Protein AF-Q4RDL8-F1 (afdb_monomer)

pLDDT: mean 78.2, std 13.54, range [37.59, 96.06]

Solvent-accessible surface area (backbone atoms only — not comparable to full-atom values): 6665 Å² total; per-residue (Å²): 136,90,81,83,82,80,75,76,76,77,72,82,77,72,51,70,67,57,50,41,43,45,62,69,71,64,49,72,53,99,45,88,90,49,76,64,83,84,53,62,71,58,53,50,51,51,50,51,52,52,50,52,54,47,60,38,51,72,76,32,67,78,52,30,45,60,54,45,57,52,63,61,48,46,58,57,52,51,50,52,53,50,48,55,53,45,63,70,40,89,67,39,65,60,57,50,48,64,72,67,55,80,64,74,82,82,107

Secondary structure (DSSP, 8-state):
---------------HHHHIIIIIIS---S-SS------HHHHHHHHHHHHHHHHHHHT-HHHHHHHHHHHHHHHHHHHHHHHHHHHHSTTHHHHHHHHHS--GGG-

Radius of gyration: 23.76 Å; Cα contacts (8 Å, |Δi|>4): 22; chains: 1; bounding box: 58×42×65 Å

Structure (mmCIF, N/CA/C/O backbone):
data_AF-Q4RDL8-F1
#
_entry.id   AF-Q4RDL8-F1
#
loop_
_atom_site.group_PDB
_atom_site.id
_atom_site.type_symbol
_atom_site.label_atom_id
_atom_site.label_alt_id
_atom_site.label_comp_id
_atom_site.label_asym_id
_atom_site.label_entity_id
_atom_site.label_seq_id
_atom_site.pdbx_PDB_ins_code
_atom_site.Cartn_x
_atom_site.Cartn_y
_atom_site.Cartn_z
_atom_site.occupancy
_atom_site.B_iso_or_equiv
_atom_site.auth_seq_id
_atom_site.auth_comp_id
_atom_site.auth_asym_id
_atom_site.auth_atom_id
_atom_site.pdbx_PDB_model_num
ATOM 1 N N . THR A 1 1 ? -42.610 -5.778 45.003 1.00 37.59 1 THR A N 1
ATOM 2 C CA . THR A 1 1 ? -42.565 -4.970 43.764 1.00 37.59 1 THR A CA 1
ATOM 3 C C . THR A 1 1 ? -41.780 -5.747 42.722 1.00 37.59 1 THR A C 1
ATOM 5 O O . THR A 1 1 ? -40.587 -5.936 42.896 1.00 37.59 1 THR A O 1
ATOM 8 N N . ASN A 1 2 ? -42.457 -6.298 41.708 1.00 40.72 2 ASN A N 1
ATOM 9 C CA . ASN A 1 2 ? -41.827 -7.064 40.622 1.00 40.72 2 ASN A CA 1
ATOM 10 C C . ASN A 1 2 ? -41.146 -6.104 39.640 1.00 40.72 2 ASN A C 1
ATOM 12 O O . ASN A 1 2 ? -41.813 -5.234 39.086 1.00 40.72 2 ASN A O 1
ATOM 16 N N . VAL A 1 3 ? -39.842 -6.270 39.421 1.00 56.44 3 VAL A N 1
ATOM 17 C CA . VAL A 1 3 ? -39.076 -5.512 38.424 1.00 56.44 3 VAL A CA 1
ATOM 18 C C . VAL A 1 3 ? -38.872 -6.403 37.202 1.00 56.44 3 VAL A C 1
ATOM 20 O O . VAL A 1 3 ? -38.078 -7.339 37.223 1.00 56.44 3 VAL A O 1
ATOM 23 N N . THR A 1 4 ? -39.609 -6.129 36.131 1.00 63.78 4 THR A N 1
ATOM 24 C CA . THR A 1 4 ? -39.428 -6.741 34.810 1.00 63.78 4 THR A CA 1
ATOM 25 C C . THR A 1 4 ? -38.242 -6.068 34.109 1.00 63.78 4 THR A C 1
ATOM 27 O O . THR A 1 4 ? -38.353 -4.941 33.631 1.00 63.78 4 THR A O 1
ATOM 30 N N . MET A 1 5 ? -37.088 -6.742 34.043 1.00 56.94 5 MET A N 1
ATOM 31 C CA . MET A 1 5 ? -35.954 -6.318 33.208 1.00 56.94 5 MET A CA 1
ATOM 32 C C . MET A 1 5 ? -36.303 -6.537 31.731 1.00 56.94 5 MET A C 1
ATOM 34 O O . MET A 1 5 ? -36.261 -7.656 31.226 1.00 56.94 5 MET A O 1
ATOM 38 N N . ASN A 1 6 ? -36.651 -5.459 31.029 1.00 53.47 6 ASN A N 1
ATOM 39 C CA . ASN A 1 6 ? -36.770 -5.462 29.576 1.00 53.47 6 ASN A CA 1
ATOM 40 C C . ASN A 1 6 ? -35.356 -5.439 28.973 1.00 53.47 6 ASN A C 1
ATOM 42 O O . ASN A 1 6 ? -34.728 -4.388 28.863 1.00 53.47 6 ASN A O 1
ATOM 46 N N . GLN A 1 7 ? -34.823 -6.617 28.653 1.00 56.53 7 GLN A N 1
ATOM 47 C CA . GLN A 1 7 ? -33.522 -6.765 28.013 1.00 56.53 7 GLN A CA 1
ATOM 48 C C . GLN A 1 7 ? -33.660 -6.395 26.532 1.00 56.53 7 GLN A C 1
ATOM 50 O O . GLN A 1 7 ? -33.928 -7.242 25.679 1.00 56.53 7 GLN A O 1
ATOM 55 N N . THR A 1 8 ? -33.473 -5.117 26.206 1.00 61.28 8 THR A N 1
ATOM 56 C CA . THR A 1 8 ? -33.208 -4.690 24.832 1.00 61.28 8 THR A CA 1
ATOM 57 C C . THR A 1 8 ?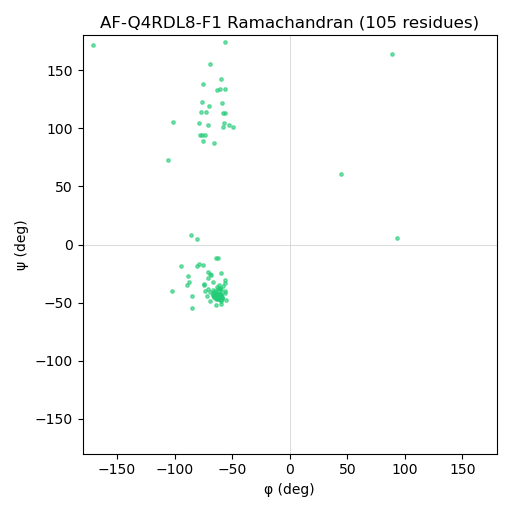 -31.949 -5.416 24.363 1.00 61.28 8 THR A C 1
ATOM 59 O O . THR A 1 8 ? -30.832 -5.063 24.738 1.00 61.28 8 THR A O 1
ATOM 62 N N . ARG A 1 9 ? -32.124 -6.483 23.569 1.00 55.50 9 ARG A N 1
ATOM 63 C CA . ARG A 1 9 ? -31.039 -7.161 22.848 1.00 55.50 9 ARG A CA 1
ATOM 64 C C . ARG A 1 9 ? -30.280 -6.100 22.053 1.00 55.50 9 ARG A C 1
ATOM 66 O O . ARG A 1 9 ? -30.753 -5.661 21.005 1.00 55.50 9 ARG A O 1
ATOM 73 N N . MET A 1 10 ? -29.115 -5.690 22.547 1.00 50.91 10 MET A N 1
ATOM 74 C CA . MET A 1 10 ? -28.149 -4.937 21.758 1.00 50.91 10 MET A CA 1
ATOM 75 C C . MET A 1 10 ? -27.824 -5.789 20.531 1.00 50.91 10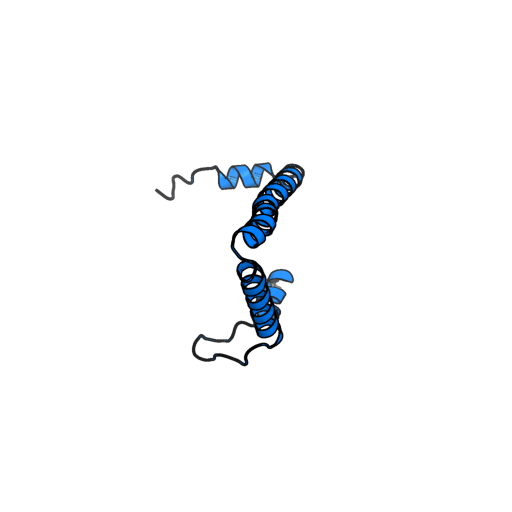 MET A C 1
ATOM 77 O O . MET A 1 10 ? -27.131 -6.800 20.633 1.00 50.91 10 MET A O 1
ATOM 81 N N . ARG A 1 11 ? -28.376 -5.419 19.369 1.00 58.47 11 ARG A N 1
ATOM 82 C CA . ARG A 1 11 ? -27.879 -5.908 18.082 1.00 58.47 11 ARG A CA 1
ATOM 83 C C . ARG A 1 11 ? -26.414 -5.499 18.038 1.00 58.47 11 ARG A C 1
ATOM 85 O O . ARG A 1 11 ? -26.119 -4.308 18.018 1.00 58.47 11 ARG A O 1
ATOM 92 N N . SER A 1 12 ? -25.526 -6.484 18.073 1.00 61.72 12 SER A N 1
ATOM 93 C CA . SER A 1 12 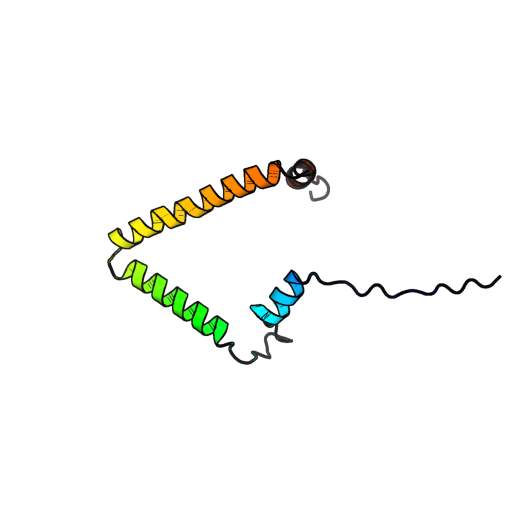? -24.107 -6.329 17.782 1.00 61.72 12 SER A CA 1
ATOM 94 C C . SER A 1 12 ? -23.973 -5.569 16.463 1.00 61.72 12 SER A C 1
ATOM 96 O O . SER A 1 12 ? -24.233 -6.116 15.391 1.00 61.72 12 SER A O 1
ATOM 98 N N . SER A 1 13 ? -23.681 -4.275 16.558 1.00 59.34 13 SER A N 1
ATOM 99 C CA . SER A 1 13 ? -23.560 -3.387 15.410 1.00 59.34 13 SER A CA 1
ATOM 100 C C . SER A 1 13 ? -22.204 -3.652 14.766 1.00 59.34 13 SER A C 1
ATOM 102 O O . SER A 1 13 ? -21.188 -3.123 15.213 1.00 59.34 13 SER A O 1
ATOM 104 N N . SER A 1 14 ? -22.163 -4.524 13.758 1.00 69.38 14 SER A N 1
ATOM 105 C CA . SER A 1 14 ? -20.991 -4.626 12.888 1.00 69.38 14 SER A CA 1
ATOM 106 C C . SER A 1 14 ? -20.783 -3.280 12.200 1.00 69.38 14 SER A C 1
ATOM 108 O O . SER A 1 14 ? -21.735 -2.674 11.699 1.00 69.38 14 SER A O 1
ATOM 110 N N . SER A 1 15 ? -19.541 -2.794 12.172 1.00 82.00 15 SER A N 1
ATOM 111 C CA . SER A 1 15 ? -19.238 -1.537 11.491 1.00 82.00 15 SER A CA 1
ATOM 112 C C . SER A 1 15 ? -19.599 -1.650 10.005 1.00 82.00 15 SER A C 1
ATOM 114 O O . SER A 1 15 ? -19.392 -2.697 9.386 1.00 82.00 15 SER A O 1
ATOM 116 N N . ALA A 1 16 ? -20.124 -0.573 9.413 1.00 82.38 16 ALA A N 1
ATOM 117 C CA . ALA A 1 16 ? -20.497 -0.563 7.996 1.00 82.38 16 ALA A CA 1
ATOM 118 C C . ALA A 1 16 ? -19.313 -0.937 7.082 1.00 82.38 16 ALA A C 1
ATOM 120 O O . ALA A 1 16 ? -19.510 -1.571 6.048 1.00 82.38 16 ALA A O 1
ATOM 121 N N . ALA A 1 17 ? -18.082 -0.609 7.496 1.00 84.19 17 ALA A N 1
ATOM 122 C CA . ALA A 1 17 ? -16.860 -1.009 6.806 1.00 84.19 17 ALA A CA 1
ATOM 123 C C . ALA A 1 17 ? -16.629 -2.528 6.868 1.00 84.19 17 ALA A C 1
ATOM 125 O O . ALA A 1 17 ? -16.301 -3.136 5.853 1.00 84.19 17 ALA A O 1
ATOM 126 N N . THR A 1 18 ? -16.847 -3.147 8.031 1.00 80.81 18 THR A N 1
ATOM 127 C CA . THR A 1 18 ? -16.722 -4.600 8.221 1.00 80.81 18 THR A CA 1
ATOM 128 C C . THR A 1 18 ? -17.753 -5.358 7.383 1.00 80.81 18 THR A C 1
ATOM 130 O O . THR A 1 18 ? -17.392 -6.274 6.649 1.00 80.81 18 THR A O 1
ATOM 133 N N . GLU A 1 19 ? -19.016 -4.926 7.408 1.00 81.44 19 GLU A N 1
ATOM 134 C CA . GLU A 1 19 ? -20.087 -5.528 6.601 1.00 81.44 19 GLU A CA 1
ATOM 135 C C . GLU A 1 19 ? -19.835 -5.360 5.097 1.00 81.44 19 GLU A C 1
ATOM 137 O O . GLU A 1 19 ? -20.010 -6.301 4.320 1.00 81.44 19 GLU A O 1
ATOM 142 N N . PHE A 1 20 ? -19.366 -4.184 4.671 1.00 81.69 20 PHE A N 1
ATOM 143 C CA . PHE A 1 20 ? -18.997 -3.935 3.280 1.00 81.69 20 PHE A CA 1
ATOM 144 C C . PHE A 1 20 ? -17.817 -4.809 2.838 1.00 81.69 20 PHE A C 1
ATOM 146 O O . PHE A 1 20 ? -17.879 -5.448 1.787 1.00 81.69 20 PHE A O 1
ATOM 153 N N . TRP A 1 21 ? -16.768 -4.909 3.651 1.00 80.19 21 TRP A N 1
ATOM 154 C CA . TRP A 1 21 ? -15.621 -5.764 3.358 1.00 80.19 21 TRP A CA 1
ATOM 155 C C . TRP A 1 21 ? -16.039 -7.234 3.224 1.00 80.19 21 TRP A C 1
ATOM 157 O O . TRP A 1 21 ? -15.762 -7.874 2.210 1.00 80.19 21 TRP A O 1
ATOM 167 N N . GLN A 1 22 ? -16.779 -7.760 4.202 1.00 76.44 22 GLN A N 1
ATOM 168 C CA . GLN A 1 22 ? -17.144 -9.177 4.253 1.00 76.44 22 GLN A CA 1
ATOM 169 C C . GLN A 1 22 ? -18.183 -9.570 3.200 1.00 76.44 22 GLN A C 1
ATOM 171 O O . GLN A 1 22 ? -18.025 -10.593 2.533 1.00 76.44 22 GLN A O 1
ATOM 176 N N . ARG A 1 23 ? -19.239 -8.768 3.019 1.00 71.25 23 ARG A N 1
ATOM 177 C CA . ARG A 1 23 ? -20.344 -9.113 2.112 1.00 71.25 23 ARG A CA 1
ATOM 178 C C . ARG A 1 23 ? -20.130 -8.633 0.687 1.00 71.25 23 ARG A C 1
ATOM 180 O O . ARG A 1 23 ? -20.570 -9.301 -0.242 1.00 71.25 23 ARG A O 1
ATOM 187 N N . ARG A 1 24 ? -19.497 -7.470 0.498 1.00 70.75 24 ARG A N 1
ATOM 188 C CA . ARG A 1 24 ? -19.389 -6.829 -0.822 1.00 70.75 24 ARG A CA 1
ATOM 189 C C . ARG A 1 24 ? -18.029 -7.019 -1.472 1.00 70.75 24 ARG A C 1
ATOM 191 O O . ARG A 1 24 ? -17.993 -7.231 -2.678 1.00 70.75 24 ARG A O 1
ATOM 198 N N . MET A 1 25 ? -16.928 -6.941 -0.726 1.00 72.56 25 MET A N 1
ATOM 199 C CA . MET A 1 25 ? -15.591 -7.125 -1.303 1.00 72.56 25 MET A CA 1
ATOM 200 C C . MET A 1 25 ? -15.208 -8.603 -1.365 1.00 72.56 25 MET A C 1
ATOM 202 O O . MET A 1 25 ? -14.936 -9.101 -2.456 1.00 72.56 25 MET A O 1
ATOM 206 N N . LEU A 1 26 ? -15.258 -9.310 -0.234 1.00 69.56 26 LEU A N 1
ATOM 207 C CA . LEU A 1 26 ? -14.815 -10.705 -0.143 1.00 69.56 26 LEU A CA 1
ATOM 208 C C . LEU A 1 26 ? -15.918 -11.712 -0.469 1.00 69.56 26 LEU A C 1
ATOM 210 O O . LEU A 1 26 ? -15.600 -12.792 -0.948 1.00 69.56 26 LEU A O 1
ATOM 214 N N . SER A 1 27 ? -17.191 -11.358 -0.253 1.00 64.88 27 SER A N 1
ATOM 215 C CA . SER A 1 27 ? -18.341 -12.258 -0.429 1.00 64.88 27 SER A CA 1
ATOM 216 C C . SER A 1 27 ? -18.069 -13.637 0.178 1.00 64.88 27 SER A C 1
ATOM 218 O O . SER A 1 27 ? -18.030 -14.643 -0.531 1.00 64.88 27 SER A O 1
ATOM 220 N N . MET A 1 28 ? -17.822 -13.661 1.489 1.00 59.50 28 MET A N 1
ATOM 221 C CA . MET A 1 28 ? -17.454 -14.880 2.206 1.00 59.50 28 MET A CA 1
ATOM 222 C C . MET A 1 28 ? -18.526 -15.963 2.008 1.00 59.50 28 MET A C 1
ATOM 224 O O . MET A 1 28 ? -19.665 -15.797 2.446 1.00 59.50 28 MET A O 1
ATOM 228 N N . SER A 1 29 ? -18.166 -17.039 1.303 1.00 61.56 29 SER A N 1
ATOM 229 C CA . SER A 1 29 ? -19.014 -18.226 1.174 1.00 61.56 29 SER A CA 1
ATOM 230 C C . SER A 1 29 ? -19.089 -18.960 2.514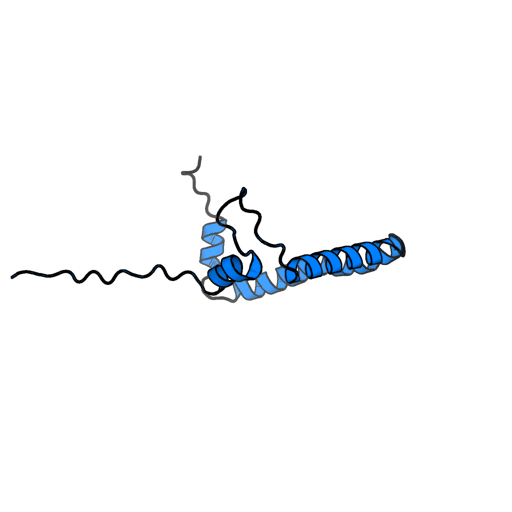 1.00 61.56 29 SER A C 1
ATOM 232 O O . SER A 1 29 ? -18.185 -18.839 3.343 1.00 61.56 29 SER A O 1
ATOM 234 N N . GLY A 1 30 ? -20.161 -19.722 2.734 1.00 60.53 30 GLY A N 1
ATOM 235 C CA . GLY A 1 30 ? -20.404 -20.462 3.977 1.00 60.53 30 GLY A CA 1
ATOM 236 C C . GLY A 1 30 ? -19.352 -21.532 4.309 1.00 60.53 30 GLY A C 1
ATOM 237 O O . GLY A 1 30 ? -19.334 -22.009 5.440 1.00 60.53 30 GLY A O 1
ATOM 238 N N . GLY A 1 31 ? -18.459 -21.881 3.373 1.00 65.69 31 GLY A N 1
ATOM 239 C CA . GLY A 1 31 ? -17.351 -22.819 3.578 1.00 65.69 31 GLY A CA 1
ATOM 240 C C . GLY A 1 31 ? -16.356 -22.855 2.408 1.00 65.69 31 GLY A C 1
ATOM 241 O O . GLY A 1 31 ? -16.603 -22.268 1.357 1.00 65.69 31 GLY A O 1
ATOM 242 N N . ILE A 1 32 ? -15.227 -23.555 2.592 1.00 60.28 32 ILE A N 1
ATOM 243 C CA . ILE A 1 32 ? -14.205 -23.807 1.546 1.00 60.28 32 ILE A CA 1
ATOM 244 C C . ILE A 1 32 ? -14.719 -24.792 0.477 1.00 60.28 32 ILE A C 1
ATOM 246 O O . ILE A 1 32 ? -14.248 -24.767 -0.657 1.00 60.28 32 ILE A O 1
ATOM 250 N N . GLU A 1 33 ? -15.700 -25.630 0.824 1.00 63.06 33 GLU A N 1
ATOM 251 C CA . GLU A 1 33 ? -16.305 -26.629 -0.073 1.00 63.06 33 GLU A CA 1
ATOM 252 C C . GLU A 1 33 ? -17.358 -26.029 -1.023 1.00 63.06 33 GLU A C 1
ATOM 254 O O . GLU A 1 33 ? -17.646 -26.596 -2.072 1.00 63.06 33 GLU A O 1
ATOM 259 N N . GLU A 1 34 ? -17.875 -24.840 -0.706 1.00 61.16 34 GLU A N 1
ATOM 260 C CA . GLU A 1 34 ? -18.822 -24.077 -1.525 1.00 61.16 34 GLU A CA 1
ATOM 261 C C . GLU A 1 34 ? -18.069 -22.908 -2.173 1.00 61.16 34 GLU A C 1
ATOM 263 O O . GLU A 1 34 ? -18.200 -21.746 -1.777 1.00 61.16 34 GLU A O 1
ATOM 268 N N . LEU A 1 35 ? -17.220 -23.204 -3.160 1.00 59.78 35 LEU A N 1
ATOM 269 C CA . LEU A 1 35 ? -16.629 -22.181 -4.025 1.00 59.78 35 LEU A CA 1
ATOM 270 C C . LEU A 1 35 ? -17.761 -21.555 -4.852 1.00 59.78 35 LEU A C 1
ATOM 272 O O . LEU A 1 35 ? -18.089 -22.019 -5.942 1.00 59.78 35 LEU A O 1
ATOM 276 N N . GLY A 1 36 ? -18.402 -20.527 -4.294 1.00 66.62 36 GLY A N 1
ATOM 277 C CA . GLY A 1 36 ? -19.452 -19.770 -4.968 1.00 66.62 36 GLY A CA 1
ATOM 278 C C . GLY A 1 36 ? -18.981 -19.178 -6.305 1.00 66.62 36 GLY A C 1
ATOM 279 O O . GLY A 1 36 ? -17.807 -19.233 -6.674 1.00 66.62 36 GLY A O 1
ATOM 280 N N . SER A 1 37 ? -19.903 -18.567 -7.052 1.00 68.00 37 SER A N 1
ATOM 281 C CA . SER A 1 37 ? -19.613 -18.010 -8.380 1.00 68.00 37 SER A CA 1
ATOM 282 C C . SER A 1 37 ? -18.460 -16.995 -8.364 1.00 68.00 37 SER A C 1
ATOM 284 O O . SER A 1 37 ? -18.465 -16.059 -7.558 1.00 68.00 37 SER A O 1
ATOM 286 N N . VAL A 1 38 ? -17.521 -17.118 -9.310 1.00 74.00 38 VAL A N 1
ATOM 287 C CA . VAL A 1 38 ? -16.423 -16.156 -9.495 1.00 74.00 38 VAL A CA 1
ATOM 288 C C . VAL A 1 38 ? -16.994 -14.764 -9.765 1.00 74.00 38 VAL A C 1
ATOM 290 O O . VAL A 1 38 ? -17.738 -14.544 -10.721 1.00 74.00 38 VAL A O 1
ATOM 293 N N . ARG A 1 39 ? -16.632 -13.796 -8.917 1.00 76.88 39 ARG A N 1
ATOM 294 C CA . ARG A 1 39 ? -17.063 -12.404 -9.069 1.00 76.88 39 ARG A CA 1
ATOM 295 C C . ARG A 1 39 ? -16.255 -11.731 -10.171 1.00 76.88 39 ARG A C 1
ATOM 297 O O . ARG A 1 39 ? -15.061 -11.481 -10.007 1.00 76.88 39 ARG A O 1
ATOM 304 N N . TRP A 1 40 ? -16.924 -11.370 -11.260 1.00 82.81 40 TRP A N 1
ATOM 305 C CA . TRP A 1 40 ? -16.308 -10.709 -12.413 1.00 82.81 40 TRP A CA 1
ATOM 306 C C . TRP A 1 40 ? -15.571 -9.409 -12.061 1.00 82.81 40 TRP A C 1
ATOM 308 O O . TRP A 1 40 ? -14.526 -9.142 -12.639 1.00 82.81 40 TRP A O 1
ATOM 318 N N . GLU A 1 41 ? -16.035 -8.644 -11.068 1.00 85.31 41 GLU A N 1
ATOM 319 C CA . GLU A 1 41 ? -15.344 -7.430 -10.593 1.00 85.31 41 GLU A CA 1
ATOM 320 C C . GLU A 1 41 ? -13.935 -7.732 -10.046 1.00 85.31 41 GLU A C 1
ATOM 322 O O . GLU A 1 41 ? -12.976 -7.027 -10.361 1.00 85.31 41 GLU A O 1
ATOM 327 N N . LEU A 1 42 ? -13.791 -8.807 -9.261 1.00 87.25 42 LEU A N 1
ATOM 328 C CA . LEU A 1 42 ? -12.502 -9.234 -8.707 1.00 87.25 42 LEU A CA 1
ATOM 329 C C . LEU A 1 42 ? -11.615 -9.858 -9.787 1.00 87.25 42 LEU A C 1
ATOM 331 O O . LEU A 1 42 ? -10.419 -9.583 -9.827 1.00 87.25 42 LEU A O 1
ATOM 335 N N . ALA A 1 43 ? -12.202 -10.651 -10.687 1.00 88.31 43 ALA A N 1
ATOM 336 C CA . ALA A 1 43 ? -11.489 -11.237 -11.821 1.00 88.31 43 ALA A CA 1
ATOM 337 C C . ALA A 1 43 ? -10.924 -10.156 -12.761 1.00 88.31 43 ALA A C 1
ATOM 339 O O . ALA A 1 43 ? -9.769 -10.242 -13.172 1.00 88.31 43 ALA A O 1
ATOM 340 N N . LEU A 1 44 ? -11.698 -9.104 -13.050 1.00 89.50 44 LEU A N 1
ATOM 341 C CA . LEU A 1 44 ? -11.241 -7.959 -13.840 1.00 89.50 44 LEU A CA 1
ATOM 342 C C . LEU A 1 44 ? -10.151 -7.162 -13.116 1.00 89.50 44 LEU A C 1
ATOM 344 O O . LEU A 1 44 ? -9.163 -6.785 -13.74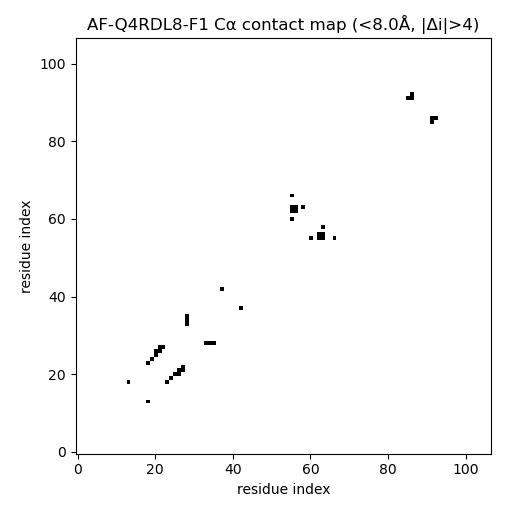1 1.00 89.50 44 LEU A O 1
ATOM 348 N N . CYS A 1 45 ? -10.295 -6.942 -11.806 1.00 91.44 45 CYS A N 1
ATOM 349 C CA . CYS A 1 45 ? -9.262 -6.301 -10.989 1.00 91.44 45 CYS A CA 1
ATOM 350 C C . CYS A 1 45 ? -7.940 -7.088 -11.034 1.00 91.44 45 CYS A C 1
ATOM 352 O O . CYS A 1 45 ? -6.872 -6.516 -11.264 1.00 91.44 45 CYS A O 1
ATOM 354 N N . LEU A 1 46 ? -8.019 -8.413 -10.893 1.00 90.75 46 LEU A N 1
ATOM 355 C CA . LEU A 1 46 ? -6.865 -9.302 -10.978 1.00 90.75 46 LEU A CA 1
ATOM 356 C C . LEU A 1 46 ? -6.218 -9.251 -12.367 1.00 90.75 46 LEU A C 1
ATOM 358 O O . LEU A 1 46 ? -5.003 -9.093 -12.471 1.00 90.75 46 LEU A O 1
ATOM 362 N N . LEU A 1 47 ? -7.023 -9.333 -13.430 1.00 93.88 47 LEU A N 1
ATOM 363 C CA . LEU A 1 47 ? -6.543 -9.246 -14.807 1.00 93.88 47 LEU A CA 1
ATOM 364 C C . LEU A 1 47 ? -5.843 -7.906 -15.065 1.00 93.88 47 LEU A C 1
ATOM 366 O O . LEU A 1 47 ? -4.759 -7.886 -15.643 1.00 93.88 47 LEU A O 1
ATOM 370 N N . ALA A 1 48 ? -6.405 -6.796 -14.583 1.00 94.19 48 ALA A N 1
ATOM 371 C CA . ALA A 1 48 ? -5.790 -5.477 -14.698 1.00 94.19 48 ALA A CA 1
ATOM 372 C C . ALA A 1 48 ? -4.437 -5.397 -13.968 1.00 94.19 48 ALA A C 1
ATOM 374 O O . ALA A 1 48 ? -3.467 -4.883 -14.529 1.00 94.19 48 ALA A O 1
ATOM 375 N N . CYS A 1 49 ? -4.343 -5.946 -12.751 1.00 92.44 49 CYS A N 1
ATOM 376 C CA . CYS A 1 49 ? -3.084 -6.032 -12.007 1.00 92.44 49 CYS A CA 1
ATOM 377 C C . CYS A 1 49 ? -2.031 -6.836 -12.784 1.00 92.44 49 CYS A C 1
ATOM 379 O O . CYS A 1 49 ? -0.895 -6.391 -12.948 1.00 92.44 49 CYS A O 1
ATOM 381 N N . TRP A 1 50 ? -2.432 -7.978 -13.342 1.00 93.12 50 TRP A N 1
ATOM 382 C CA . TRP A 1 50 ? -1.553 -8.847 -14.117 1.00 93.12 50 TRP A CA 1
ATOM 383 C C . TRP A 1 50 ? -1.031 -8.163 -15.386 1.00 93.12 50 TRP A C 1
ATOM 385 O O . TRP A 1 50 ? 0.165 -8.205 -15.677 1.00 93.12 50 TRP A O 1
ATOM 395 N N . VAL A 1 51 ? -1.908 -7.448 -16.096 1.00 92.19 51 VAL A N 1
ATOM 396 C CA . VAL A 1 51 ? -1.552 -6.628 -17.261 1.00 92.19 51 VAL A CA 1
ATOM 397 C C . VAL A 1 51 ? -0.570 -5.515 -16.878 1.00 92.19 51 VAL A C 1
ATOM 399 O O . VAL A 1 51 ? 0.418 -5.306 -17.581 1.00 92.19 51 VAL A O 1
ATOM 402 N N . PHE A 1 52 ? -0.775 -4.830 -15.750 1.00 88.38 52 PHE A N 1
ATOM 403 C CA . PHE A 1 52 ? 0.148 -3.799 -15.261 1.00 88.38 52 PHE A CA 1
ATOM 404 C C . PHE A 1 52 ? 1.536 -4.367 -14.917 1.00 88.38 52 PHE A C 1
ATOM 406 O O . PHE A 1 52 ? 2.561 -3.788 -15.295 1.00 88.38 52 PHE A O 1
ATOM 413 N N . CYS A 1 53 ? 1.589 -5.523 -14.250 1.00 87.06 53 CYS A N 1
ATOM 414 C CA . CYS A 1 53 ? 2.839 -6.234 -13.975 1.00 87.06 53 CYS A CA 1
ATOM 415 C C . CYS A 1 53 ? 3.553 -6.637 -15.270 1.00 87.06 53 CYS A C 1
ATOM 417 O O . CYS A 1 53 ? 4.754 -6.402 -15.410 1.00 87.06 53 CYS A O 1
ATOM 419 N N . TYR A 1 54 ? 2.815 -7.175 -16.242 1.00 87.50 54 TYR A N 1
ATOM 420 C CA . TYR A 1 54 ? 3.366 -7.523 -17.547 1.00 87.50 54 TYR A CA 1
ATOM 421 C C . TYR A 1 54 ? 3.951 -6.294 -18.256 1.00 87.50 54 TYR A C 1
ATOM 423 O O . TYR A 1 54 ? 5.110 -6.319 -18.670 1.00 87.50 54 TYR A O 1
ATOM 431 N N . PHE A 1 55 ? 3.214 -5.180 -18.316 1.00 84.75 55 PHE A N 1
ATOM 432 C CA . PHE A 1 55 ? 3.706 -3.933 -18.910 1.00 84.75 55 PHE A CA 1
ATOM 433 C C . PHE A 1 55 ? 4.938 -3.363 -18.200 1.00 84.75 55 PHE A C 1
ATOM 435 O O . PHE A 1 55 ? 5.821 -2.814 -18.863 1.00 84.75 55 PHE A O 1
ATOM 442 N N . SER A 1 56 ? 5.023 -3.518 -16.877 1.00 81.25 56 SER A N 1
ATOM 443 C CA . SER A 1 56 ? 6.184 -3.081 -16.094 1.00 81.25 56 SER A CA 1
ATOM 444 C C . SER A 1 56 ? 7.450 -3.828 -16.519 1.00 81.25 56 SER A C 1
ATOM 446 O O . SER A 1 56 ? 8.512 -3.220 -16.647 1.00 81.25 56 SER A O 1
ATOM 448 N N . ILE A 1 57 ? 7.330 -5.123 -16.818 1.00 82.19 57 ILE A N 1
ATOM 449 C CA . ILE A 1 57 ? 8.460 -5.994 -17.162 1.00 82.19 57 ILE A CA 1
ATOM 450 C C . ILE A 1 57 ? 8.781 -5.963 -18.666 1.00 82.19 57 ILE A C 1
ATOM 452 O O . ILE A 1 57 ? 9.950 -6.056 -19.038 1.00 82.19 57 ILE A O 1
ATOM 456 N N . TRP A 1 58 ? 7.785 -5.788 -19.543 1.00 78.44 58 TRP A N 1
ATOM 457 C CA . TRP A 1 58 ? 7.930 -5.964 -20.997 1.00 78.44 58 TRP A CA 1
ATOM 458 C C . TRP A 1 58 ? 8.958 -5.017 -21.644 1.00 78.44 58 TRP A C 1
ATOM 460 O O . TRP A 1 58 ? 9.730 -5.434 -22.504 1.00 78.44 58 TRP A O 1
ATOM 470 N N . LYS A 1 59 ? 9.059 -3.758 -21.191 1.00 67.75 59 LYS A N 1
ATOM 471 C CA . LYS A 1 59 ? 10.100 -2.810 -21.658 1.00 67.75 59 LYS A CA 1
ATOM 472 C C . LYS A 1 59 ? 11.473 -3.001 -20.987 1.00 67.75 59 LYS A C 1
ATOM 474 O O . LYS A 1 59 ? 12.395 -2.223 -21.235 1.00 67.75 59 LYS A O 1
ATOM 479 N N . GLY A 1 60 ? 11.620 -4.028 -20.151 1.00 73.38 60 GLY A N 1
ATOM 480 C CA . GLY A 1 60 ? 12.837 -4.379 -19.427 1.00 73.38 60 GLY A CA 1
ATOM 481 C C . GLY A 1 60 ? 12.978 -3.696 -18.063 1.00 73.38 60 GLY A C 1
ATOM 482 O O . GLY A 1 60 ? 12.353 -2.677 -17.753 1.00 73.38 60 GLY A O 1
ATOM 483 N N . VAL A 1 61 ? 13.887 -4.237 -17.247 1.00 70.38 61 VAL A N 1
ATOM 484 C CA . VAL A 1 61 ? 14.133 -3.817 -15.853 1.00 70.38 61 VAL A CA 1
ATOM 485 C C . VAL A 1 61 ? 14.546 -2.348 -15.703 1.00 70.38 61 VAL A C 1
ATOM 487 O O . VAL A 1 61 ? 14.291 -1.746 -14.666 1.00 70.38 61 VAL A O 1
ATOM 490 N N . ARG A 1 62 ? 15.119 -1.719 -16.740 1.00 71.56 62 ARG A N 1
ATOM 491 C CA . ARG A 1 62 ? 15.472 -0.284 -16.709 1.00 71.56 62 ARG A CA 1
ATOM 492 C C . ARG A 1 62 ? 14.251 0.639 -16.746 1.00 71.56 62 ARG A C 1
ATOM 494 O O . ARG A 1 62 ? 14.325 1.755 -16.232 1.00 71.56 62 ARG A O 1
ATOM 501 N N . SER A 1 63 ? 13.152 0.205 -17.369 1.00 72.25 63 SER A N 1
ATOM 502 C CA . SER A 1 63 ? 11.882 0.943 -17.372 1.00 72.25 63 SER A CA 1
ATOM 503 C C . SER A 1 63 ? 11.072 0.619 -16.119 1.00 72.25 63 SER A C 1
ATOM 505 O O . SER A 1 63 ? 10.608 1.540 -15.450 1.00 72.25 63 SER A O 1
ATOM 507 N N . SER A 1 64 ? 10.991 -0.669 -15.750 1.00 80.44 64 SER A N 1
ATOM 508 C CA . SER A 1 64 ? 10.362 -1.113 -14.497 1.00 80.44 64 SER A CA 1
ATOM 509 C C . SER A 1 64 ? 10.986 -0.439 -13.277 1.00 80.44 64 SER A C 1
ATOM 511 O O . SER A 1 64 ? 10.270 -0.030 -12.373 1.00 80.44 64 SER A O 1
ATOM 513 N N . GLY A 1 65 ? 12.315 -0.278 -13.271 1.00 80.81 65 GLY A N 1
ATOM 514 C CA . GLY A 1 65 ? 13.054 0.366 -12.189 1.00 80.81 65 GLY A CA 1
ATOM 515 C C . GLY A 1 65 ? 12.613 1.808 -11.953 1.00 80.81 65 GLY A C 1
ATOM 516 O O . GLY A 1 65 ? 12.380 2.179 -10.811 1.00 80.81 65 GLY A O 1
ATOM 517 N N . LYS A 1 66 ? 12.397 2.608 -13.011 1.00 80.00 66 LYS A N 1
ATOM 518 C CA . LYS A 1 66 ? 11.911 3.997 -12.870 1.00 80.00 66 LYS A CA 1
ATOM 519 C C . LYS A 1 66 ? 10.558 4.075 -12.165 1.00 80.00 66 LYS A C 1
ATOM 521 O O . LYS A 1 66 ? 10.387 4.906 -11.280 1.00 80.00 66 LYS A O 1
ATOM 526 N N . VAL A 1 67 ? 9.621 3.205 -12.543 1.00 82.56 67 VAL A N 1
ATOM 527 C CA . VAL A 1 67 ? 8.297 3.139 -11.904 1.00 82.56 67 VAL A CA 1
ATOM 528 C C . VAL A 1 67 ? 8.421 2.607 -10.476 1.00 82.56 67 VAL A C 1
ATOM 530 O O . VAL A 1 67 ? 7.817 3.163 -9.563 1.00 82.56 67 VAL A O 1
ATOM 533 N N . ALA A 1 68 ? 9.270 1.598 -10.264 1.00 85.94 68 ALA A N 1
ATOM 534 C CA . ALA A 1 68 ? 9.527 1.020 -8.952 1.00 85.94 68 ALA A CA 1
ATOM 535 C C . ALA A 1 68 ? 10.117 2.034 -7.964 1.00 85.94 68 ALA A C 1
ATOM 537 O O . ALA A 1 68 ? 9.720 2.036 -6.806 1.00 85.94 68 ALA A O 1
ATOM 538 N N . TYR A 1 69 ? 11.009 2.934 -8.399 1.00 86.50 69 TYR A N 1
ATOM 539 C CA . TYR A 1 69 ? 11.524 4.005 -7.536 1.00 86.50 69 TYR A CA 1
ATOM 540 C C . TYR A 1 69 ? 10.397 4.907 -7.024 1.00 86.50 69 TYR A C 1
ATOM 542 O O . TYR A 1 69 ? 10.391 5.279 -5.854 1.00 86.50 69 TYR A O 1
ATOM 550 N N . PHE A 1 70 ? 9.406 5.210 -7.864 1.00 86.69 70 PHE A N 1
ATOM 551 C CA . PHE A 1 70 ? 8.241 5.982 -7.442 1.00 86.69 70 PHE A CA 1
ATOM 552 C C . PHE A 1 70 ? 7.353 5.191 -6.469 1.00 86.69 70 PHE A C 1
ATOM 554 O O . PHE A 1 70 ? 7.019 5.691 -5.394 1.00 86.69 70 PHE A O 1
ATOM 561 N N . THR A 1 71 ? 7.017 3.937 -6.796 1.00 87.88 71 THR A N 1
ATOM 562 C CA . THR A 1 71 ? 6.176 3.097 -5.926 1.00 87.88 71 THR A CA 1
ATOM 563 C C . THR A 1 71 ? 6.867 2.702 -4.627 1.00 87.88 71 THR A C 1
ATOM 565 O O . THR A 1 71 ? 6.179 2.457 -3.650 1.00 87.88 71 THR A O 1
ATOM 568 N N . ALA A 1 72 ? 8.199 2.639 -4.586 1.00 90.44 72 ALA A N 1
ATOM 569 C CA . ALA A 1 72 ? 8.959 2.379 -3.367 1.00 90.44 72 ALA A CA 1
ATOM 570 C C . ALA A 1 72 ? 8.977 3.603 -2.446 1.00 90.44 72 ALA A C 1
ATOM 572 O O . ALA A 1 72 ? 8.913 3.442 -1.235 1.00 90.44 72 ALA A O 1
ATOM 573 N N . MET A 1 73 ? 9.009 4.819 -3.000 1.00 92.88 73 MET A N 1
ATOM 574 C CA . MET A 1 73 ? 8.970 6.062 -2.218 1.00 92.88 73 MET A CA 1
ATOM 575 C C . MET A 1 73 ? 7.573 6.363 -1.661 1.00 92.88 73 MET A C 1
ATOM 577 O O . MET A 1 73 ? 7.447 6.899 -0.561 1.00 92.88 73 MET A O 1
ATOM 581 N N . PHE A 1 74 ? 6.518 6.000 -2.394 1.00 94.00 74 PHE A N 1
ATOM 582 C CA . PHE A 1 74 ? 5.136 6.297 -2.016 1.00 94.00 74 PHE A CA 1
ATOM 583 C C . PHE A 1 74 ? 4.735 5.788 -0.611 1.00 94.00 74 PHE A C 1
ATOM 585 O O . PHE A 1 74 ? 4.211 6.593 0.162 1.00 94.00 74 PHE A O 1
ATOM 592 N N . PRO A 1 75 ? 5.018 4.530 -0.210 1.00 93.56 75 PRO A N 1
ATOM 593 C CA . PRO A 1 75 ? 4.765 4.046 1.143 1.00 93.56 75 PRO A CA 1
ATOM 594 C C . PRO A 1 75 ? 5.451 4.882 2.221 1.00 93.56 75 PRO A C 1
ATOM 596 O O . PRO A 1 75 ? 4.813 5.199 3.215 1.00 93.56 75 PRO A O 1
ATOM 599 N N . TYR A 1 76 ? 6.705 5.304 2.028 1.00 94.38 76 TYR A N 1
ATOM 600 C CA . TYR A 1 76 ? 7.408 6.130 3.019 1.00 94.38 76 TYR A CA 1
ATOM 601 C C . TYR A 1 76 ? 6.751 7.499 3.195 1.00 94.38 76 TYR A C 1
ATOM 603 O O . TYR A 1 76 ? 6.589 7.968 4.320 1.00 94.38 76 TYR A O 1
ATOM 611 N N . VAL A 1 77 ? 6.319 8.122 2.096 1.00 95.81 77 VAL A N 1
ATOM 612 C CA . VAL A 1 77 ? 5.584 9.393 2.144 1.00 95.81 77 VAL A CA 1
ATOM 613 C C . VAL A 1 77 ? 4.222 9.207 2.817 1.00 95.81 77 VAL A C 1
ATOM 615 O O . VAL A 1 77 ? 3.861 9.995 3.689 1.00 95.81 77 VAL A O 1
ATOM 618 N N . MET A 1 78 ? 3.478 8.151 2.473 1.00 95.75 78 MET A N 1
ATOM 619 C CA . MET A 1 78 ? 2.209 7.818 3.129 1.00 95.75 78 MET A CA 1
ATOM 620 C C . MET A 1 78 ? 2.394 7.593 4.630 1.00 95.75 78 MET A C 1
ATOM 622 O O . MET A 1 78 ? 1.638 8.156 5.416 1.00 95.75 78 MET A O 1
ATOM 626 N N . LEU A 1 79 ? 3.412 6.828 5.033 1.00 94.88 79 LEU A N 1
ATOM 627 C CA . LEU A 1 79 ? 3.742 6.585 6.436 1.00 94.88 79 LEU A CA 1
ATOM 628 C C . LEU A 1 79 ? 4.072 7.885 7.167 1.00 94.88 79 LEU A C 1
ATOM 630 O O . LEU A 1 79 ? 3.577 8.090 8.269 1.00 94.88 79 LEU A O 1
ATOM 634 N N . LEU A 1 80 ? 4.841 8.785 6.551 1.00 96.06 80 LEU A N 1
ATOM 635 C CA . LEU A 1 80 ? 5.159 10.084 7.142 1.00 96.06 80 LEU A CA 1
ATOM 636 C C . LEU A 1 80 ? 3.896 10.932 7.360 1.00 96.06 80 LEU A C 1
ATOM 638 O O . LEU A 1 80 ? 3.703 11.489 8.439 1.00 96.06 80 LEU A O 1
ATOM 642 N N . ILE A 1 81 ? 3.012 11.010 6.361 1.00 96.00 81 ILE A N 1
ATOM 643 C CA . ILE A 1 81 ? 1.758 11.771 6.468 1.00 96.00 81 ILE A CA 1
ATOM 644 C C . ILE A 1 81 ? 0.834 11.147 7.518 1.00 96.00 81 ILE A C 1
ATOM 646 O O . ILE A 1 81 ? 0.267 11.869 8.340 1.00 96.00 81 ILE A O 1
ATOM 650 N N . LEU A 1 82 ? 0.688 9.819 7.510 1.00 93.75 82 LEU A N 1
ATOM 651 C CA . LEU A 1 82 ? -0.115 9.092 8.491 1.00 93.75 82 LEU A CA 1
ATOM 652 C C . LEU A 1 82 ? 0.448 9.244 9.902 1.00 93.75 82 LEU A C 1
ATOM 654 O O . LEU A 1 82 ? -0.335 9.396 10.832 1.00 93.75 82 LEU A O 1
ATOM 658 N N . LEU A 1 83 ? 1.771 9.278 10.063 1.00 93.25 83 LEU A N 1
ATOM 659 C CA . LEU A 1 83 ? 2.422 9.518 11.347 1.00 93.25 83 LEU A CA 1
ATOM 660 C C . LEU A 1 83 ? 2.108 10.922 11.866 1.00 93.25 83 LEU A C 1
ATOM 662 O O . LEU A 1 83 ? 1.625 11.061 12.985 1.00 93.25 83 LEU A O 1
ATOM 666 N N . ILE A 1 84 ? 2.317 11.961 11.051 1.00 95.00 84 ILE A N 1
ATOM 667 C CA . ILE A 1 84 ? 2.029 13.346 11.456 1.00 95.00 84 ILE A CA 1
ATOM 668 C C . ILE A 1 84 ? 0.545 13.496 11.805 1.00 95.00 84 ILE A C 1
ATOM 670 O O . ILE A 1 84 ? 0.204 14.027 12.862 1.00 95.00 84 ILE A O 1
ATOM 674 N N . ARG A 1 85 ? -0.355 13.002 10.944 1.00 92.31 85 ARG A N 1
ATOM 675 C CA . ARG A 1 85 ? -1.804 13.072 11.183 1.00 92.31 85 ARG A CA 1
ATOM 676 C C . ARG A 1 85 ? -2.200 12.272 12.418 1.00 92.31 85 ARG A C 1
ATOM 678 O O . ARG A 1 85 ? -2.954 12.794 13.228 1.00 92.31 85 ARG A O 1
ATOM 685 N N . GLY A 1 86 ? -1.658 11.069 12.582 1.00 91.25 86 GLY A N 1
ATOM 686 C CA . GLY A 1 86 ? -1.888 10.199 13.731 1.00 91.25 86 GLY A CA 1
ATOM 687 C C . GLY A 1 86 ? -1.482 10.856 15.046 1.00 91.25 86 GLY A C 1
ATOM 688 O O . GLY A 1 86 ? -2.281 10.870 15.969 1.00 91.25 86 GLY A O 1
ATOM 689 N N . LEU A 1 87 ? -0.305 11.489 15.103 1.00 91.12 87 LEU A N 1
ATOM 690 C CA . LEU A 1 87 ? 0.168 12.228 16.282 1.00 91.12 87 LEU A CA 1
ATOM 691 C C . LEU A 1 87 ? -0.621 13.516 16.556 1.00 91.12 87 LEU A C 1
ATOM 693 O O . LEU A 1 87 ? -0.669 13.975 17.692 1.00 91.12 87 LEU A O 1
ATOM 697 N N . THR A 1 88 ? -1.240 14.103 15.528 1.00 90.62 88 THR A N 1
ATOM 698 C CA . THR A 1 88 ? -2.078 15.305 15.672 1.00 90.62 88 THR A CA 1
ATOM 699 C C . THR A 1 88 ? -3.475 14.975 16.223 1.00 90.62 88 THR A C 1
ATOM 701 O O . THR A 1 88 ? -4.177 15.875 16.684 1.00 90.62 88 THR A O 1
ATOM 704 N N . LEU A 1 89 ? -3.912 13.709 16.181 1.00 90.38 89 LEU A N 1
ATOM 705 C CA . LEU A 1 89 ? -5.194 13.303 16.759 1.00 90.38 89 LEU A CA 1
ATOM 706 C C . LEU A 1 89 ? -5.098 13.228 18.298 1.00 90.38 89 LEU A C 1
ATOM 708 O O . LEU A 1 89 ? -4.124 12.691 18.832 1.00 90.38 89 LEU A O 1
ATOM 712 N N . PRO A 1 90 ? -6.114 13.716 19.034 1.00 83.44 90 PRO A N 1
ATOM 713 C CA . PRO A 1 90 ? -6.156 13.555 20.483 1.00 83.44 90 PRO A CA 1
ATOM 714 C C . PRO A 1 90 ? -6.236 12.061 20.836 1.00 83.44 90 PRO A C 1
ATOM 716 O O . PRO A 1 90 ? -7.029 11.330 20.246 1.00 83.44 90 PRO A O 1
ATOM 719 N N . GLY A 1 91 ? -5.406 11.604 21.779 1.00 82.94 91 GLY A N 1
ATOM 720 C CA . GLY A 1 91 ? -5.321 10.188 22.177 1.00 82.94 91 GLY A CA 1
ATOM 721 C C . GLY A 1 91 ? -4.248 9.360 21.450 1.00 82.94 91 GLY A C 1
ATOM 722 O O . GLY A 1 91 ? -4.149 8.158 21.674 1.00 82.94 91 GLY A O 1
ATOM 723 N N . ALA A 1 92 ? -3.399 9.971 20.613 1.00 86.38 92 ALA A N 1
ATOM 724 C CA . ALA A 1 92 ? -2.301 9.266 19.937 1.00 86.38 92 ALA A CA 1
ATOM 725 C C . ALA A 1 92 ? -1.311 8.588 20.907 1.00 86.38 92 ALA A C 1
ATOM 727 O O . ALA A 1 92 ? -0.799 7.502 20.628 1.00 86.38 92 ALA A O 1
ATOM 728 N N . PHE A 1 93 ? -1.059 9.214 22.061 1.00 85.69 93 PHE A N 1
ATOM 729 C CA . PHE A 1 93 ? -0.144 8.694 23.078 1.00 85.69 93 PHE A CA 1
ATOM 730 C C . PHE A 1 93 ? -0.643 7.404 23.735 1.00 85.69 93 PHE A C 1
ATOM 732 O O . PHE A 1 93 ? 0.184 6.547 24.034 1.00 85.69 93 PHE A O 1
ATOM 739 N N . ASP A 1 94 ? -1.956 7.214 23.885 1.00 86.75 94 ASP A N 1
ATOM 740 C CA . ASP A 1 94 ? -2.519 5.987 24.465 1.00 86.75 94 ASP A CA 1
ATOM 741 C C . ASP A 1 94 ? -2.268 4.781 23.552 1.00 86.75 94 ASP A C 1
ATOM 743 O O . ASP A 1 94 ? -1.898 3.704 24.016 1.00 86.75 94 ASP A O 1
ATOM 747 N N . GLY A 1 95 ? -2.383 4.975 22.232 1.00 85.44 95 GLY A N 1
ATOM 748 C CA . GLY A 1 95 ? -2.046 3.947 21.246 1.00 85.44 95 GLY A CA 1
ATOM 749 C C . GLY A 1 95 ? -0.557 3.588 21.247 1.00 85.44 95 GLY A C 1
ATOM 750 O O . GLY A 1 95 ? -0.207 2.413 21.157 1.00 85.44 95 GLY A O 1
ATOM 751 N N . ILE A 1 96 ? 0.324 4.584 21.396 1.00 87.88 96 ILE A N 1
ATOM 752 C CA . ILE A 1 96 ? 1.778 4.367 21.504 1.00 87.88 96 ILE A CA 1
ATOM 753 C C . ILE A 1 96 ? 2.116 3.631 22.802 1.00 87.88 96 ILE A C 1
ATOM 755 O O . ILE A 1 96 ? 2.921 2.702 22.785 1.00 87.88 96 ILE A O 1
ATOM 759 N N . TYR A 1 97 ? 1.491 4.023 23.913 1.00 86.06 97 TYR A N 1
ATOM 760 C CA . TYR A 1 97 ? 1.678 3.374 25.203 1.00 86.06 97 TYR A CA 1
ATOM 761 C C . TYR A 1 97 ? 1.225 1.914 25.148 1.00 86.06 97 TYR A C 1
ATOM 763 O O . TYR A 1 97 ? 1.989 1.035 25.521 1.00 86.06 97 TYR A O 1
ATOM 771 N N . PHE A 1 98 ? 0.047 1.632 24.584 1.00 86.25 98 PHE A N 1
ATOM 772 C CA . PHE A 1 98 ? -0.437 0.264 24.386 1.00 86.25 98 PHE A CA 1
ATOM 773 C C . PHE A 1 98 ? 0.482 -0.575 23.483 1.00 86.25 98 PHE A C 1
ATOM 775 O O . PHE A 1 98 ? 0.684 -1.755 23.747 1.00 86.25 98 PHE A O 1
ATOM 782 N N . TYR A 1 99 ? 1.060 0.017 22.433 1.00 84.62 99 TYR A N 1
ATOM 783 C CA . TYR A 1 99 ? 1.979 -0.690 21.534 1.00 84.62 99 TYR A CA 1
ATOM 784 C C . TYR A 1 99 ? 3.340 -1.001 22.180 1.00 84.62 99 TYR A C 1
ATOM 786 O O . TYR A 1 99 ? 3.915 -2.054 21.915 1.00 84.62 99 TYR A 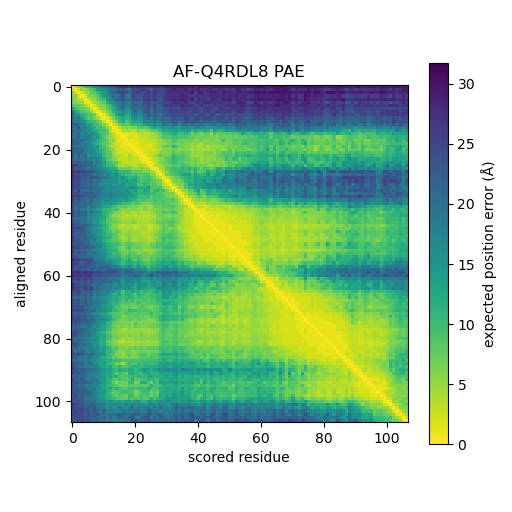O 1
ATOM 794 N N . LEU A 1 100 ? 3.876 -0.083 22.992 1.00 85.94 100 LEU A N 1
ATOM 795 C CA . LEU A 1 100 ? 5.220 -0.199 23.570 1.00 85.94 100 LEU A CA 1
ATOM 796 C C . LEU A 1 100 ? 5.250 -0.821 24.967 1.00 85.94 100 LEU A C 1
ATOM 798 O O . LEU A 1 100 ? 6.327 -1.234 25.396 1.00 85.94 100 LEU A O 1
ATOM 802 N N . TYR A 1 101 ? 4.131 -0.859 25.694 1.00 82.81 101 TYR A N 1
ATOM 803 C CA . TYR A 1 101 ? 4.110 -1.400 27.048 1.00 82.81 101 TYR A CA 1
ATOM 804 C C . TYR A 1 101 ? 4.240 -2.928 27.001 1.00 82.81 101 TYR A C 1
ATOM 806 O O . TYR A 1 101 ? 3.341 -3.606 26.497 1.00 82.81 101 TYR A O 1
ATOM 814 N N . PRO A 1 102 ? 5.341 -3.505 27.511 1.00 79.56 102 PRO A N 1
ATOM 815 C CA . PRO A 1 102 ? 5.508 -4.946 27.503 1.00 79.56 102 PRO A CA 1
ATOM 816 C C . PRO A 1 102 ? 4.530 -5.576 28.500 1.00 79.56 102 PRO A C 1
ATOM 818 O O . PRO A 1 102 ? 4.601 -5.327 29.704 1.00 79.56 102 PRO A O 1
ATOM 821 N N . SER A 1 103 ? 3.629 -6.429 28.013 1.00 73.25 103 SER A N 1
ATOM 822 C CA . SER A 1 103 ? 2.832 -7.303 28.872 1.00 73.25 103 SER A CA 1
ATOM 823 C C . SER A 1 103 ? 3.729 -8.418 29.408 1.00 73.25 103 SER A C 1
ATOM 825 O O . SER A 1 103 ? 3.925 -9.439 28.750 1.00 73.25 103 SER A O 1
ATOM 827 N N . LEU A 1 104 ? 4.284 -8.222 30.605 1.00 71.75 104 LEU A N 1
ATOM 828 C CA . LEU A 1 104 ? 5.109 -9.224 31.295 1.00 71.75 104 LEU A CA 1
ATOM 829 C C . LEU A 1 104 ? 4.329 -10.505 31.657 1.00 71.75 104 LEU A C 1
ATOM 831 O O . LEU A 1 104 ? 4.940 -11.500 32.014 1.00 71.75 104 LEU A O 1
ATOM 835 N N . GLU A 1 105 ? 2.998 -10.487 31.536 1.00 66.69 105 GLU A N 1
ATOM 836 C CA . GLU A 1 105 ? 2.109 -11.648 31.702 1.00 66.69 105 GLU A CA 1
ATOM 837 C C . GLU A 1 105 ? 2.137 -12.621 30.511 1.00 66.6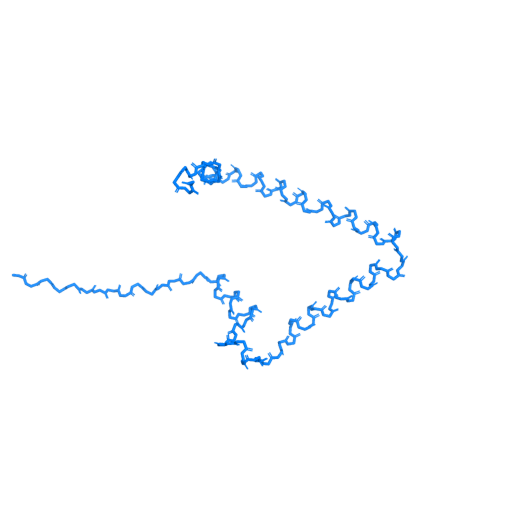9 105 GLU A C 1
ATOM 839 O O . GLU A 1 105 ? 1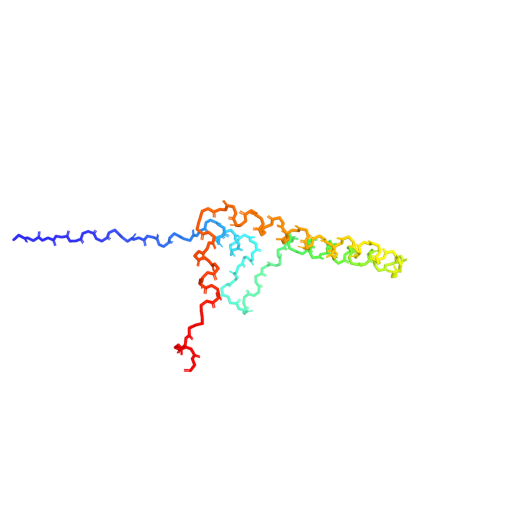.699 -13.759 30.637 1.00 66.69 105 GLU A O 1
ATOM 844 N N . ALA A 1 106 ? 2.633 -12.181 29.349 1.00 63.22 106 ALA A N 1
ATOM 845 C CA . ALA A 1 106 ? 2.782 -13.022 28.160 1.00 63.22 106 ALA A CA 1
ATOM 846 C C . ALA A 1 106 ? 4.112 -13.805 28.138 1.00 63.22 106 ALA A C 1
ATOM 848 O O . ALA A 1 106 ? 4.445 -14.399 27.109 1.00 63.22 106 ALA A O 1
ATOM 849 N N . LEU A 1 107 ? 4.874 -13.761 29.239 1.00 53.38 107 LEU A N 1
ATOM 850 C CA . LEU A 1 107 ? 6.131 -14.480 29.435 1.00 53.38 107 LEU A CA 1
ATOM 851 C C . LEU A 1 107 ? 5.925 -15.727 30.304 1.00 53.38 107 LEU A C 1
ATOM 853 O O . LEU A 1 107 ? 5.340 -15.588 31.401 1.00 53.38 107 LEU A O 1
#

Mean predicted aligned error: 11.98 Å

Foldseek 3Di:
DDDDPPPPPPPPDDPPVRCCCCCPVVNDDPDPVCPDDDDVVVVVVVVVVVVVVCVLPVVHPVSVVVVVVVVVVVVVVVVVVCVVVLVVDPCSVVVVCVVPPDPPVVD
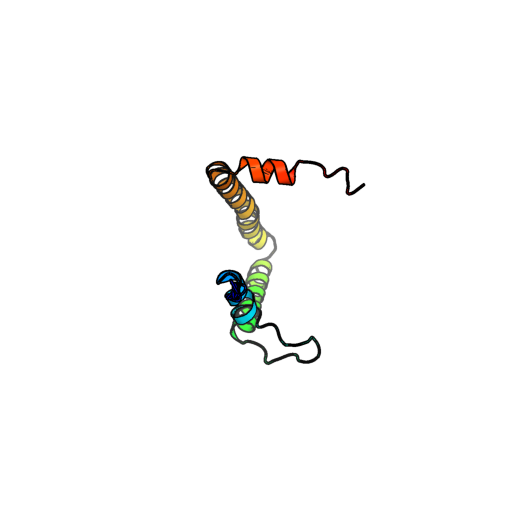
Sequence (107 aa):
TNVTMNQTRMRSSSSAATEFWQRRMLSMSGGIEELGSVRWELALCLLACWVFCYFSIWKGVRSSGKVAYFTAMFPYVMLLILLIRGLTLPGAFDGIYFYLYPSLEAL

InterPro domains:
  IPR000175 Sodium:neurotransmitter symporter [PF00209] (5-107)
  IPR000175 Sodium:neurotransmitter symporter [PS50267] (1-107)
  IPR000175 Sodium:neurotransmitter symporter [PTHR11616] (7-106)
  IPR037272 Sodium:neurotransmitter symporter superfamily [SSF161070] (10-107)

Organism: Tetraodon nigroviridis (NCBI:txid99883)